Protein AF-A0A367LUF5-F1 (afdb_monomer)

Solvent-accessible surface area (backbone atoms only — not comparable to full-atom values): 6377 Å² total; per-residue (Å²): 128,94,75,91,84,78,87,90,78,89,60,86,47,66,69,52,41,52,50,54,52,42,68,76,62,28,47,78,54,99,93,42,77,45,81,78,60,93,52,76,43,73,60,64,39,72,51,87,73,50,73,46,99,54,97,83,56,45,55,70,54,54,44,43,74,73,71,38,48,71,53,65,51,92,60,71,78,58,71,68,59,56,53,50,57,54,52,61,72,43,59,48,101,84,69,48,110

Organism: Pseudomonas aeruginosa (NCBI:txid287)

Foldseek 3Di:
DDDDDDDDPDQPFLVSVLVVCQVVAFDDDPNDTDHPDAAEDEDALCQVVDDDPPRPDGSQRVCVVSVHHYDRDNHDPDPVVVVVVVVVVDADPVRHD

pLDDT: mean 80.87, std 13.33, range [45.44, 95.06]

Structure (mmCIF, N/CA/C/O backbone):
data_AF-A0A367LUF5-F1
#
_entry.id   AF-A0A367LUF5-F1
#
loop_
_atom_site.group_PDB
_atom_site.id
_atom_site.type_symbol
_atom_site.label_atom_id
_atom_site.label_alt_id
_atom_site.label_comp_id
_atom_site.label_asym_id
_atom_site.label_entity_id
_atom_site.label_seq_id
_atom_site.pdbx_PDB_ins_code
_atom_site.Cartn_x
_atom_site.Cartn_y
_atom_site.Cartn_z
_atom_site.occupancy
_atom_site.B_iso_or_equiv
_atom_site.auth_seq_id
_atom_site.auth_comp_id
_atom_site.auth_asym_id
_atom_site.auth_atom_id
_atom_site.pdbx_PDB_model_num
ATOM 1 N N . LEU A 1 1 ?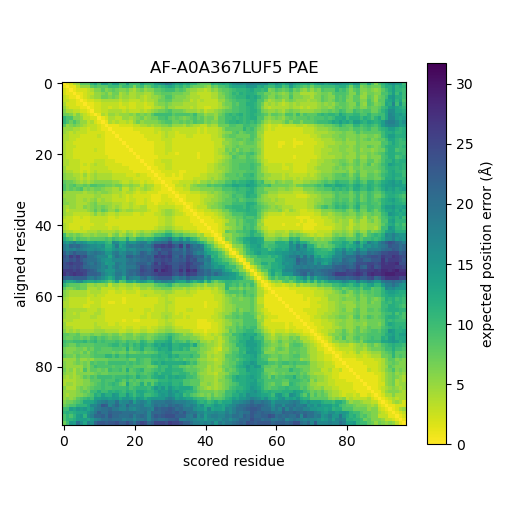 6.139 -16.337 -8.001 1.00 66.75 1 LEU A N 1
ATOM 2 C CA . LEU A 1 1 ? 6.379 -14.974 -8.532 1.00 66.75 1 LEU A CA 1
ATOM 3 C C . LEU A 1 1 ? 5.234 -14.086 -8.069 1.00 66.75 1 LEU A C 1
ATOM 5 O O . LEU A 1 1 ? 4.108 -14.573 -8.111 1.00 66.75 1 LEU A O 1
ATOM 9 N N . PRO A 1 2 ? 5.482 -12.856 -7.592 1.00 74.50 2 PRO A N 1
ATOM 10 C CA . PRO A 1 2 ? 4.410 -11.890 -7.372 1.00 74.50 2 PRO A CA 1
ATOM 11 C C .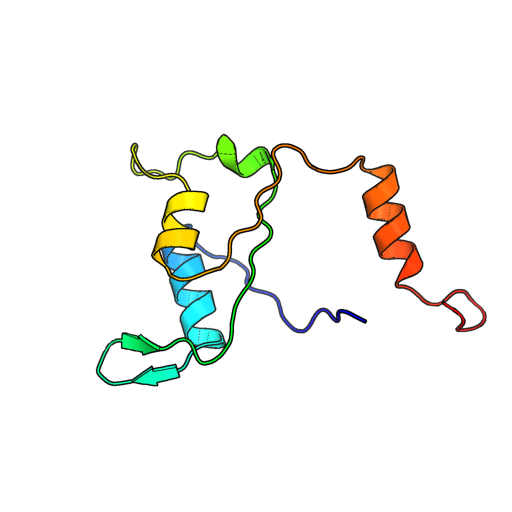 PRO A 1 2 ? 3.582 -11.693 -8.648 1.00 74.50 2 PRO A C 1
ATOM 13 O O . PRO A 1 2 ? 4.120 -11.702 -9.755 1.00 74.50 2 PRO A O 1
ATOM 16 N N . HIS A 1 3 ? 2.272 -11.545 -8.473 1.00 79.44 3 HIS A N 1
ATOM 17 C CA . HIS A 1 3 ? 1.308 -11.296 -9.538 1.00 79.44 3 HIS A CA 1
ATOM 18 C C . HIS A 1 3 ? 0.476 -10.073 -9.154 1.00 79.44 3 HIS A C 1
ATOM 20 O O . HIS A 1 3 ? 0.089 -9.942 -7.991 1.00 79.44 3 HIS A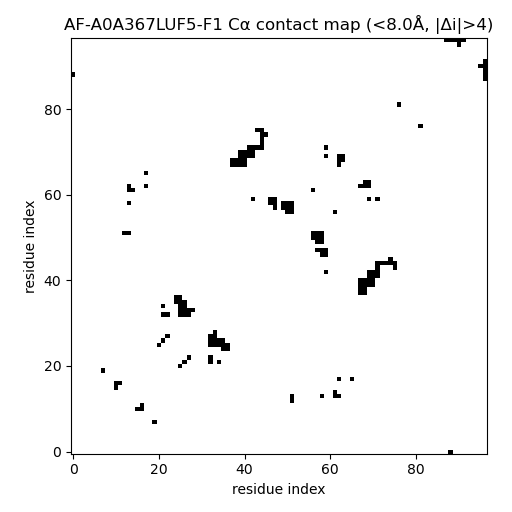 O 1
ATOM 26 N N . ALA A 1 4 ? 0.224 -9.177 -10.106 1.00 82.94 4 ALA A N 1
ATOM 27 C CA . ALA A 1 4 ? -0.705 -8.074 -9.901 1.00 82.94 4 ALA A CA 1
ATOM 28 C C . ALA A 1 4 ? -2.128 -8.636 -9.970 1.00 82.94 4 ALA A C 1
ATOM 30 O O . ALA A 1 4 ? -2.537 -9.147 -11.006 1.00 82.94 4 ALA A O 1
ATOM 31 N N . VAL A 1 5 ? -2.844 -8.606 -8.847 1.00 86.06 5 VAL A N 1
ATOM 32 C CA . VAL A 1 5 ? -4.187 -9.201 -8.743 1.00 86.06 5 VAL A CA 1
ATOM 33 C C . VAL A 1 5 ? -5.278 -8.144 -8.878 1.00 86.06 5 VAL A C 1
ATOM 35 O O . VAL A 1 5 ? -6.380 -8.461 -9.310 1.00 86.06 5 VAL A O 1
ATOM 38 N N . ASP A 1 6 ? -4.995 -6.905 -8.476 1.00 86.38 6 ASP A N 1
ATOM 39 C CA . ASP A 1 6 ? -6.019 -5.882 -8.299 1.00 86.38 6 ASP A CA 1
ATOM 40 C C . ASP A 1 6 ? -5.408 -4.472 -8.257 1.00 86.38 6 ASP A C 1
ATOM 42 O O . ASP A 1 6 ? -4.209 -4.316 -8.006 1.00 86.38 6 ASP A O 1
ATOM 46 N N . GLU A 1 7 ? -6.251 -3.459 -8.453 1.00 88.75 7 GLU A N 1
ATOM 47 C CA . GLU A 1 7 ? -5.915 -2.039 -8.365 1.00 88.75 7 GLU A CA 1
ATOM 48 C C . GLU A 1 7 ? -6.971 -1.291 -7.529 1.00 88.75 7 GLU A C 1
ATOM 50 O O . GLU A 1 7 ? -8.174 -1.557 -7.616 1.00 88.75 7 GLU A O 1
ATOM 55 N N . ILE A 1 8 ? -6.517 -0.358 -6.688 1.00 88.19 8 ILE A N 1
ATOM 56 C CA . ILE A 1 8 ? -7.371 0.574 -5.942 1.00 88.19 8 ILE A CA 1
ATOM 57 C C . ILE A 1 8 ? -7.057 1.977 -6.465 1.00 88.19 8 ILE A C 1
ATOM 59 O O . ILE A 1 8 ? -5.950 2.476 -6.269 1.00 88.19 8 ILE A O 1
ATOM 63 N N . VAL A 1 9 ? -8.026 2.601 -7.133 1.00 87.00 9 VAL A N 1
ATOM 64 C CA . VAL A 1 9 ? -7.903 3.939 -7.733 1.00 87.00 9 VAL A CA 1
ATOM 65 C C . VAL A 1 9 ? -8.917 4.903 -7.119 1.00 87.00 9 VAL A C 1
ATOM 67 O O . VAL A 1 9 ? -9.929 4.475 -6.571 1.00 87.00 9 VAL A O 1
ATOM 70 N N . ASN A 1 10 ? -8.669 6.211 -7.241 1.00 81.69 10 ASN A N 1
ATOM 71 C CA . ASN A 1 10 ? -9.558 7.287 -6.768 1.00 81.69 10 ASN A CA 1
ATOM 72 C C . ASN A 1 10 ? -9.791 7.341 -5.242 1.00 81.69 10 ASN A C 1
ATOM 74 O O . ASN A 1 10 ? -10.840 7.803 -4.798 1.00 81.69 10 ASN A O 1
ATOM 78 N N . GLY A 1 11 ? -8.821 6.908 -4.430 1.00 77.62 11 GLY A N 1
ATOM 79 C CA . GLY A 1 11 ? -8.832 7.183 -2.988 1.00 77.62 11 GLY A CA 1
ATOM 80 C C . GLY A 1 11 ? -8.666 8.680 -2.713 1.00 77.62 11 GLY A C 1
ATOM 81 O O . GLY A 1 11 ? -7.787 9.316 -3.297 1.00 77.62 11 GLY A O 1
ATOM 82 N N . TYR A 1 12 ? -9.513 9.243 -1.849 1.00 77.00 12 TYR A N 1
ATOM 83 C CA . TYR A 1 12 ? -9.509 10.685 -1.568 1.00 77.00 12 TYR A CA 1
ATOM 84 C C . TYR A 1 12 ? -8.312 11.107 -0.703 1.00 77.00 12 TYR A C 1
ATOM 86 O O . TYR A 1 12 ? -7.616 12.074 -1.010 1.00 77.00 12 TYR A O 1
ATOM 94 N N . ASP A 1 13 ? -8.059 10.363 0.373 1.00 84.38 13 ASP A N 1
ATOM 95 C CA . ASP A 1 13 ? -6.955 10.577 1.304 1.00 84.38 13 ASP A CA 1
ATOM 96 C C . ASP A 1 13 ? -6.436 9.244 1.882 1.00 84.38 13 ASP A C 1
ATOM 98 O O . ASP A 1 13 ? -6.947 8.160 1.588 1.00 84.38 13 ASP A O 1
ATOM 102 N N . THR A 1 14 ? -5.374 9.307 2.690 1.00 85.69 14 THR A N 1
ATOM 103 C CA . THR A 1 14 ? -4.756 8.123 3.312 1.00 85.69 14 THR A CA 1
ATOM 104 C C . THR A 1 14 ? -5.725 7.342 4.215 1.00 85.69 14 THR A C 1
ATOM 106 O O . THR A 1 14 ? -5.752 6.114 4.105 1.00 85.69 14 THR A O 1
ATOM 109 N N . PRO A 1 15 ? -6.552 7.982 5.069 1.00 90.06 15 PRO A N 1
ATOM 110 C CA . PRO A 1 15 ? -7.625 7.299 5.795 1.00 90.06 15 PRO A CA 1
ATOM 111 C C . PRO A 1 15 ? -8.617 6.550 4.897 1.00 90.06 15 PRO A C 1
ATOM 113 O O . PRO A 1 15 ? -8.957 5.403 5.196 1.00 90.06 15 PRO A O 1
ATOM 116 N N . ASP A 1 16 ? -9.059 7.158 3.796 1.00 89.94 16 ASP A N 1
ATOM 117 C CA . ASP A 1 16 ? -9.970 6.514 2.852 1.00 89.94 16 ASP A CA 1
ATOM 118 C C . ASP A 1 16 ? -9.308 5.307 2.174 1.00 89.94 16 ASP A C 1
ATOM 120 O O . ASP A 1 16 ? -9.888 4.223 2.132 1.00 89.94 16 ASP A O 1
ATOM 124 N N . MET A 1 17 ? -8.046 5.433 1.756 1.00 90.12 17 MET A N 1
ATOM 125 C CA . MET A 1 17 ? -7.272 4.308 1.223 1.00 90.12 17 MET A CA 1
ATOM 126 C C . MET A 1 17 ? -7.128 3.170 2.250 1.00 90.12 17 MET A C 1
ATOM 128 O O . MET A 1 17 ? -7.311 2.002 1.906 1.00 90.12 17 MET A O 1
ATOM 132 N N . ILE A 1 18 ? -6.842 3.484 3.520 1.00 91.94 18 ILE A N 1
ATOM 133 C CA . ILE A 1 18 ? -6.782 2.492 4.607 1.00 91.94 18 ILE A CA 1
ATOM 134 C C . ILE A 1 18 ? -8.114 1.746 4.719 1.00 91.94 18 ILE A C 1
ATOM 136 O O . ILE A 1 18 ? -8.120 0.516 4.796 1.00 91.94 18 ILE A O 1
ATOM 140 N N . ARG A 1 19 ? -9.234 2.477 4.722 1.00 92.75 19 ARG A N 1
ATOM 141 C CA . ARG A 1 19 ? -10.581 1.903 4.796 1.00 92.75 19 ARG A CA 1
ATOM 142 C C . ARG A 1 19 ? -10.835 0.952 3.626 1.00 92.75 19 ARG A C 1
ATOM 144 O O . ARG A 1 19 ? -11.186 -0.199 3.867 1.00 92.75 19 ARG A O 1
ATOM 151 N N . GLN A 1 20 ? -10.575 1.392 2.394 1.00 93.31 20 GLN A N 1
ATOM 152 C CA . GLN A 1 20 ? -10.765 0.578 1.188 1.00 93.31 20 GLN A CA 1
ATOM 153 C C . GLN A 1 20 ? -9.921 -0.710 1.212 1.00 93.31 20 GLN A C 1
ATOM 155 O O . GLN A 1 20 ? -10.412 -1.787 0.873 1.00 93.31 20 GLN A O 1
ATOM 160 N N . ILE A 1 21 ? -8.663 -0.634 1.668 1.00 92.50 21 ILE A N 1
ATOM 161 C CA . ILE A 1 21 ? -7.787 -1.810 1.810 1.00 92.50 21 ILE A CA 1
ATOM 162 C C . ILE A 1 21 ? -8.359 -2.800 2.835 1.00 92.50 21 ILE A C 1
ATOM 164 O O . ILE A 1 21 ? -8.383 -4.005 2.574 1.00 92.50 21 ILE A O 1
ATOM 168 N N . LYS A 1 22 ? -8.827 -2.317 3.995 1.00 93.50 22 LYS A N 1
ATOM 169 C CA . LYS A 1 22 ? -9.431 -3.177 5.027 1.00 93.50 22 LYS A CA 1
ATOM 170 C C . LYS A 1 22 ? -10.719 -3.830 4.530 1.00 93.50 22 LYS A C 1
ATOM 172 O O . LYS A 1 22 ? -10.871 -5.035 4.694 1.00 93.50 22 LYS A O 1
ATOM 177 N N . GLU A 1 23 ? -11.584 -3.069 3.867 1.00 92.94 23 GLU A N 1
ATOM 178 C CA . GLU A 1 23 ? -12.833 -3.560 3.269 1.00 92.94 23 GLU A CA 1
ATOM 179 C C . GLU A 1 23 ? -12.611 -4.705 2.289 1.00 92.94 23 GLU A C 1
ATOM 181 O O . GLU A 1 23 ? -13.331 -5.700 2.319 1.00 92.94 23 GLU A O 1
ATOM 186 N N . ARG A 1 24 ? -11.596 -4.586 1.431 1.00 91.62 24 ARG A N 1
ATOM 187 C CA . ARG A 1 24 ? -11.311 -5.609 0.421 1.00 91.62 24 ARG A CA 1
ATOM 188 C C . ARG A 1 24 ? -10.700 -6.872 1.003 1.00 91.62 24 ARG A C 1
ATOM 190 O O . ARG A 1 24 ? -10.882 -7.957 0.449 1.00 91.62 24 ARG A O 1
ATOM 197 N N . PHE A 1 25 ? -9.882 -6.734 2.044 1.00 91.81 25 PHE A N 1
ATOM 198 C CA . PHE A 1 25 ? -8.920 -7.776 2.387 1.00 91.81 25 PHE A CA 1
ATOM 199 C C . PHE A 1 25 ? -9.038 -8.350 3.793 1.00 91.81 25 PHE A C 1
ATOM 201 O O . PHE A 1 25 ? -8.496 -9.436 4.025 1.00 91.81 25 PHE A O 1
ATOM 208 N N . TRP A 1 26 ? -9.735 -7.671 4.697 1.00 95.06 26 TRP A N 1
ATOM 209 C CA . TRP A 1 26 ? -9.971 -8.095 6.072 1.00 95.06 26 TRP A CA 1
ATOM 210 C C . TRP A 1 26 ? -11.445 -8.424 6.305 1.00 95.06 26 TRP A C 1
ATOM 212 O O . TRP A 1 26 ? -12.315 -8.064 5.518 1.00 95.06 26 TRP A O 1
ATOM 222 N N . LEU A 1 27 ? -11.724 -9.158 7.382 1.00 94.75 27 LEU A N 1
ATOM 223 C CA . LEU A 1 27 ? -13.091 -9.516 7.751 1.00 94.75 27 LEU A CA 1
ATOM 224 C C . LEU A 1 27 ? -13.716 -8.373 8.548 1.00 94.75 27 LEU A C 1
ATOM 226 O O . LEU A 1 27 ? -13.108 -7.909 9.508 1.00 94.75 27 LEU A O 1
ATOM 230 N N . TYR A 1 28 ? -14.933 -7.964 8.203 1.00 93.56 28 TYR A N 1
ATOM 231 C CA . TYR A 1 28 ? -15.728 -7.080 9.051 1.00 93.56 28 TYR A CA 1
ATOM 232 C C . TYR A 1 28 ? -16.585 -7.914 10.013 1.00 93.56 28 TYR A C 1
ATOM 234 O O . TYR A 1 28 ? -17.398 -8.722 9.565 1.00 93.56 28 TYR A O 1
ATOM 242 N N . ALA A 1 29 ? -16.385 -7.751 11.322 1.00 93.06 29 ALA A N 1
ATOM 243 C CA . ALA A 1 29 ? -17.141 -8.442 12.367 1.00 93.06 29 ALA A CA 1
ATOM 244 C C . ALA A 1 29 ? -17.269 -7.550 13.609 1.00 93.06 29 ALA A C 1
ATOM 246 O O . ALA A 1 29 ? -16.345 -6.812 13.931 1.00 93.06 29 ALA A O 1
ATOM 247 N N . ASP A 1 30 ? -18.403 -7.620 14.310 1.00 92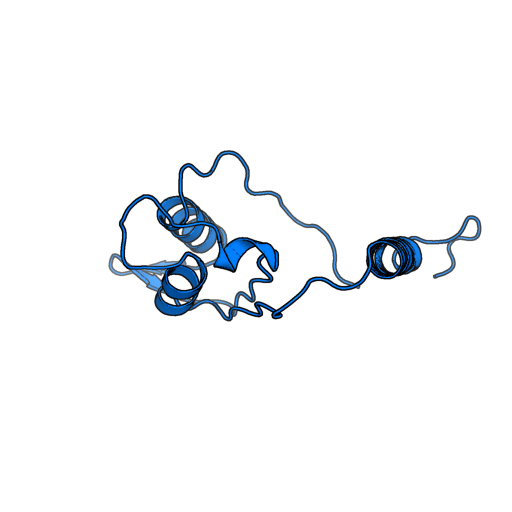.81 30 ASP A N 1
ATOM 248 C CA . ASP A 1 30 ? -18.638 -6.901 15.576 1.00 92.81 30 ASP A CA 1
ATOM 249 C C . ASP A 1 30 ? -18.402 -5.375 15.506 1.00 92.81 30 ASP A C 1
ATOM 251 O O . ASP A 1 30 ? -18.030 -4.741 16.489 1.00 92.81 30 ASP A O 1
ATOM 255 N N . GLY A 1 31 ? -18.623 -4.769 14.334 1.00 91.44 31 GLY A N 1
ATOM 256 C CA . GLY A 1 31 ? -18.444 -3.330 14.122 1.00 91.44 31 GLY A CA 1
ATOM 257 C C . GLY A 1 31 ? -17.027 -2.901 13.717 1.00 91.44 31 GLY A C 1
ATOM 258 O O . GLY A 1 31 ? -16.804 -1.714 13.480 1.00 91.44 31 GLY A O 1
ATOM 259 N N . GLU A 1 32 ? -16.082 -3.834 13.583 1.00 92.31 32 GLU A N 1
ATOM 260 C CA . GLU A 1 32 ? -14.667 -3.555 13.316 1.00 92.31 32 GLU A CA 1
ATOM 261 C C . GLU A 1 32 ? -14.055 -4.473 12.239 1.00 92.31 32 GLU A C 1
ATOM 263 O O . GLU A 1 32 ? -14.532 -5.574 11.964 1.00 92.31 32 GLU A O 1
ATOM 268 N N . TYR A 1 33 ? -12.961 -4.025 11.614 1.00 93.25 33 TYR A N 1
ATOM 269 C CA . TYR A 1 33 ? -12.188 -4.849 10.679 1.00 93.25 33 TYR A CA 1
ATOM 270 C C . TYR A 1 33 ? -11.136 -5.674 11.422 1.00 93.25 33 TYR A C 1
ATOM 272 O O . TYR A 1 33 ? -10.235 -5.113 12.049 1.00 93.25 33 TYR A O 1
ATOM 280 N N . ARG A 1 34 ? -11.191 -6.999 11.273 1.00 92.81 34 ARG A N 1
ATOM 281 C CA . ARG A 1 34 ? -10.236 -7.950 11.848 1.00 92.81 34 ARG A CA 1
ATOM 282 C C . ARG A 1 34 ? -9.238 -8.450 10.798 1.00 92.81 34 ARG A C 1
ATOM 284 O O . ARG A 1 34 ? -9.657 -8.969 9.757 1.00 92.81 34 ARG A O 1
ATOM 291 N N . PRO A 1 35 ? -7.921 -8.342 11.055 1.00 90.88 35 PRO A N 1
ATOM 292 C CA . PRO A 1 35 ? -6.895 -8.760 10.109 1.00 90.88 35 PRO A CA 1
ATOM 293 C C . PRO A 1 35 ? -6.886 -10.282 9.936 1.00 90.88 35 PRO A C 1
ATOM 295 O O . PRO A 1 35 ? -6.393 -11.018 10.784 1.00 90.88 35 PRO A O 1
ATOM 298 N N . THR A 1 36 ? -7.401 -10.758 8.804 1.00 92.81 36 THR A N 1
ATOM 299 C CA . THR A 1 36 ? -7.361 -12.182 8.412 1.00 92.81 36 THR A CA 1
ATOM 300 C C . THR A 1 36 ? -6.074 -12.557 7.679 1.00 92.81 36 THR A C 1
ATOM 302 O O . THR A 1 36 ? -5.747 -13.733 7.544 1.00 92.81 36 THR A O 1
ATOM 305 N N . ARG A 1 37 ? -5.329 -11.555 7.203 1.00 90.56 37 ARG A N 1
ATOM 306 C CA . ARG A 1 37 ? -4.037 -11.705 6.527 1.00 90.56 37 ARG A CA 1
ATOM 307 C C . ARG A 1 37 ? -3.145 -10.501 6.782 1.00 90.56 37 ARG A C 1
ATOM 309 O O . ARG A 1 37 ? -3.623 -9.368 6.882 1.00 90.56 37 ARG A O 1
ATOM 316 N N . GLN A 1 38 ? -1.839 -10.749 6.829 1.00 91.56 38 GLN A N 1
ATOM 317 C CA . GLN A 1 38 ? -0.846 -9.688 6.930 1.00 91.56 38 GLN A CA 1
ATOM 318 C C . GLN A 1 38 ? -0.774 -8.917 5.608 1.00 91.56 38 GLN A C 1
ATOM 320 O O . GLN A 1 38 ? -0.574 -9.503 4.546 1.00 91.56 38 GLN A O 1
ATOM 325 N N . ILE A 1 39 ? -0.908 -7.594 5.689 1.00 93.56 39 ILE A N 1
ATOM 326 C CA . ILE A 1 39 ? -0.758 -6.688 4.549 1.00 93.56 39 ILE A CA 1
ATOM 327 C C . ILE A 1 39 ? 0.521 -5.885 4.763 1.00 93.56 39 ILE A C 1
ATOM 329 O O . ILE A 1 39 ? 0.674 -5.199 5.779 1.00 93.56 39 ILE A O 1
ATOM 333 N N . ARG A 1 40 ? 1.449 -5.999 3.808 1.00 93.62 40 ARG A N 1
ATOM 334 C CA . ARG A 1 40 ? 2.693 -5.232 3.780 1.00 93.62 40 ARG A CA 1
ATOM 335 C C . ARG A 1 40 ? 2.605 -4.152 2.713 1.00 93.62 40 ARG A C 1
ATOM 337 O O . ARG A 1 40 ? 2.325 -4.453 1.557 1.00 93.62 40 ARG A O 1
ATOM 344 N N . ILE A 1 41 ? 2.859 -2.913 3.113 1.00 90.81 41 ILE A N 1
ATOM 345 C CA . ILE A 1 41 ? 2.757 -1.735 2.255 1.00 90.81 41 ILE A CA 1
ATOM 346 C C . ILE A 1 41 ? 4.155 -1.181 2.009 1.00 90.81 41 ILE A C 1
ATOM 348 O O . ILE A 1 41 ? 4.929 -0.978 2.948 1.00 90.81 41 ILE A O 1
ATOM 352 N N . TYR A 1 42 ? 4.458 -0.936 0.738 1.00 88.06 42 TYR A N 1
ATOM 353 C CA . TYR A 1 42 ? 5.700 -0.336 0.266 1.00 88.06 42 TYR A CA 1
ATOM 354 C C . TYR A 1 42 ? 5.370 1.051 -0.300 1.00 88.06 42 TYR A C 1
ATOM 356 O O . TYR A 1 42 ? 5.089 1.161 -1.494 1.00 88.06 42 TYR A O 1
ATOM 364 N N . PRO A 1 43 ? 5.296 2.094 0.548 1.00 81.94 43 PRO A N 1
ATOM 365 C CA . PRO A 1 43 ? 5.050 3.446 0.069 1.00 81.94 43 PRO A CA 1
ATOM 366 C C . PRO A 1 43 ? 6.260 3.950 -0.721 1.00 81.94 43 PRO A C 1
ATOM 368 O O . PRO A 1 43 ? 7.395 3.533 -0.482 1.00 81.94 43 PRO A O 1
ATOM 371 N N . ASP A 1 44 ? 6.016 4.876 -1.644 1.00 75.81 44 ASP A N 1
ATOM 372 C CA . ASP A 1 44 ? 7.097 5.571 -2.332 1.00 75.81 44 ASP A CA 1
ATOM 373 C C . ASP A 1 44 ? 7.918 6.399 -1.331 1.00 75.81 44 ASP A C 1
ATOM 375 O O . ASP A 1 44 ? 7.351 7.072 -0.466 1.00 75.81 44 ASP A O 1
ATOM 379 N N . ALA A 1 45 ? 9.250 6.364 -1.451 1.00 66.38 45 ALA A N 1
ATOM 380 C CA . ALA A 1 45 ? 10.149 7.043 -0.515 1.00 66.38 45 ALA A CA 1
ATOM 381 C C . ALA A 1 45 ? 9.952 8.575 -0.464 1.00 66.38 45 ALA A C 1
ATOM 383 O O . ALA A 1 45 ? 10.335 9.206 0.516 1.00 66.38 45 ALA A O 1
ATOM 384 N N . SER A 1 46 ? 9.308 9.189 -1.469 1.00 59.16 46 SER A N 1
ATOM 385 C CA . SER A 1 46 ? 8.928 10.612 -1.424 1.00 59.16 46 SER A CA 1
ATOM 386 C C . SER A 1 46 ? 7.757 10.920 -0.477 1.00 59.16 46 SER A C 1
ATOM 388 O O . SER A 1 46 ? 7.477 12.089 -0.197 1.00 59.16 46 SER A O 1
ATOM 390 N N . GLY A 1 47 ? 7.085 9.891 0.053 1.00 53.62 47 GLY A N 1
ATOM 391 C CA . GLY A 1 47 ? 5.950 10.017 0.969 1.00 53.62 47 GLY A CA 1
ATOM 392 C C . GLY A 1 47 ? 6.276 10.711 2.294 1.00 53.62 47 GLY A C 1
ATOM 393 O O . GLY A 1 47 ? 5.373 11.258 2.917 1.00 53.62 47 GLY A O 1
ATOM 394 N N . ASP A 1 48 ? 7.552 10.782 2.692 1.00 50.72 48 ASP A N 1
ATOM 395 C CA . ASP A 1 48 ? 7.982 11.496 3.908 1.00 50.72 48 ASP A CA 1
ATOM 396 C C . ASP A 1 48 ? 7.732 13.019 3.818 1.00 50.72 48 ASP A C 1
ATOM 398 O O . ASP A 1 48 ? 7.602 13.713 4.823 1.00 50.72 48 ASP A O 1
ATOM 402 N N . SER A 1 49 ? 7.592 13.550 2.596 1.00 45.44 49 SER A N 1
ATOM 403 C CA . SER A 1 49 ? 7.292 14.967 2.340 1.00 45.44 49 SER A CA 1
ATOM 404 C C . SER A 1 49 ? 5.801 15.266 2.147 1.00 45.44 49 SER A C 1
ATOM 406 O O . SER A 1 49 ? 5.408 16.436 2.131 1.00 45.44 49 SER A O 1
ATOM 408 N N . ARG A 1 50 ? 4.946 14.244 1.988 1.00 50.22 50 ARG A N 1
ATOM 409 C CA . ARG A 1 50 ? 3.510 14.448 1.769 1.00 50.22 50 ARG A CA 1
ATOM 410 C C . ARG A 1 50 ? 2.823 14.619 3.124 1.00 50.22 50 ARG A C 1
ATOM 412 O O . ARG A 1 50 ? 2.390 13.668 3.760 1.00 50.22 50 ARG A O 1
ATOM 419 N N . LYS A 1 51 ? 2.743 15.869 3.587 1.00 50.59 51 LYS A N 1
ATOM 420 C CA . LYS A 1 51 ? 1.882 16.228 4.719 1.00 50.59 51 LYS A CA 1
ATOM 421 C C . LYS A 1 51 ? 0.424 16.050 4.292 1.00 50.59 51 LYS A C 1
ATOM 423 O O . LYS A 1 51 ? -0.098 16.856 3.524 1.00 50.59 51 LYS A O 1
ATOM 428 N N . SER A 1 52 ? -0.233 15.006 4.783 1.00 48.88 52 SER A N 1
ATOM 429 C CA . SER A 1 52 ? -1.692 14.900 4.796 1.00 48.88 52 SER A CA 1
ATOM 430 C C . SER A 1 52 ? -2.286 16.124 5.509 1.00 48.88 52 SER A C 1
ATOM 432 O O . SER A 1 52 ? -1.693 16.662 6.442 1.00 48.88 52 SER A O 1
ATOM 434 N N . VAL A 1 53 ? -3.454 16.588 5.060 1.00 49.41 53 VAL A N 1
ATOM 435 C CA . VAL A 1 53 ? -4.108 17.883 5.379 1.00 49.41 53 VAL A CA 1
ATOM 436 C C . VAL A 1 53 ? -4.425 18.111 6.884 1.00 49.41 53 VAL A C 1
ATOM 438 O O . VAL A 1 53 ? -5.006 19.122 7.267 1.00 49.41 53 VAL A O 1
ATOM 441 N N . ARG A 1 54 ? -3.980 17.230 7.789 1.00 46.78 54 ARG A N 1
ATOM 442 C CA . ARG A 1 54 ? -4.010 17.404 9.249 1.00 46.78 54 ARG A CA 1
ATOM 443 C C . ARG A 1 54 ? -2.576 17.419 9.778 1.00 46.78 54 ARG A C 1
ATOM 445 O O . ARG A 1 54 ? -1.902 16.398 9.811 1.00 46.78 54 ARG A O 1
ATOM 452 N N . ALA A 1 55 ? -2.123 18.605 10.165 1.00 46.47 55 ALA A N 1
ATOM 453 C CA . ALA A 1 55 ? -0.735 19.048 10.305 1.00 46.47 55 ALA A CA 1
ATOM 454 C C . ALA A 1 55 ? 0.190 18.318 11.321 1.00 46.47 55 ALA A C 1
ATOM 456 O O . ALA A 1 55 ? 1.227 18.877 11.679 1.00 46.47 55 ALA A O 1
ATOM 457 N N . SER A 1 56 ? -0.119 17.099 11.779 1.00 52.28 56 SER A N 1
ATOM 458 C CA . SER A 1 56 ? 0.683 16.390 12.795 1.00 52.28 56 SER A CA 1
ATOM 459 C C . SER A 1 56 ? 0.945 14.903 12.534 1.00 52.28 56 SER A C 1
ATOM 461 O O . SER A 1 56 ? 1.887 14.375 13.118 1.00 52.28 56 SER A O 1
ATOM 463 N N . GLU A 1 57 ? 0.198 14.230 11.652 1.00 61.12 57 GLU A N 1
ATOM 464 C CA . GLU A 1 57 ? 0.393 12.796 11.378 1.00 61.12 57 GLU A CA 1
ATOM 465 C C . GLU A 1 57 ? 0.790 12.554 9.919 1.00 61.12 57 GLU A C 1
ATOM 467 O O . GLU A 1 57 ? 0.170 13.083 8.995 1.00 61.12 57 GLU A O 1
ATOM 472 N N . THR A 1 58 ? 1.848 11.764 9.719 1.00 76.44 58 THR A N 1
ATOM 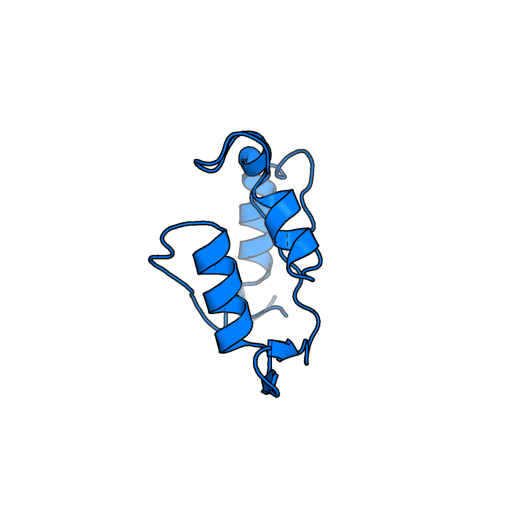473 C CA . THR A 1 58 ? 2.331 11.370 8.390 1.00 76.44 58 THR A CA 1
ATOM 474 C C . THR A 1 58 ? 1.543 10.174 7.861 1.00 76.44 58 THR A C 1
ATOM 476 O O . THR A 1 58 ? 1.069 9.340 8.636 1.00 76.44 58 THR A O 1
ATOM 479 N N . ASP A 1 59 ? 1.473 10.025 6.536 1.00 79.88 59 ASP A N 1
ATOM 480 C CA . ASP A 1 59 ? 0.831 8.868 5.894 1.00 79.88 59 ASP A CA 1
ATOM 481 C C . ASP A 1 59 ? 1.379 7.533 6.435 1.00 79.88 59 ASP A C 1
ATOM 483 O O . ASP A 1 59 ? 0.635 6.591 6.704 1.00 79.88 59 ASP A O 1
ATOM 487 N N . ILE A 1 60 ? 2.691 7.470 6.681 1.00 83.06 60 ILE A N 1
ATOM 488 C CA . ILE A 1 60 ? 3.368 6.300 7.258 1.00 83.06 60 ILE A CA 1
ATOM 489 C C . ILE A 1 60 ? 2.838 5.984 8.663 1.00 83.06 60 ILE A C 1
ATOM 491 O O . ILE A 1 60 ? 2.659 4.809 8.996 1.00 83.06 60 ILE A O 1
ATOM 495 N N . ALA A 1 61 ? 2.604 7.003 9.495 1.00 85.44 61 ALA A N 1
ATOM 496 C CA . ALA A 1 61 ? 2.072 6.819 10.841 1.00 85.44 61 ALA A CA 1
ATOM 497 C C . ALA A 1 61 ? 0.645 6.257 10.795 1.00 85.44 61 ALA A C 1
ATOM 499 O O . ALA A 1 61 ? 0.374 5.256 11.459 1.00 85.44 61 ALA A O 1
ATOM 500 N N . LEU A 1 62 ? -0.217 6.818 9.941 1.00 89.31 62 LEU A N 1
ATOM 501 C CA . LEU A 1 62 ? -1.595 6.353 9.749 1.00 89.31 62 LEU A CA 1
ATOM 502 C C . LEU A 1 62 ? -1.646 4.885 9.299 1.00 89.31 62 LEU A C 1
ATOM 504 O O . LEU A 1 62 ? -2.407 4.085 9.843 1.00 89.31 62 LEU A O 1
ATOM 508 N N . LEU A 1 63 ? -0.791 4.495 8.350 1.00 90.38 63 LEU A N 1
ATOM 509 C CA . LEU A 1 63 ? -0.719 3.115 7.860 1.00 90.38 63 LEU A CA 1
ATOM 510 C C . LEU A 1 63 ? -0.254 2.131 8.948 1.00 90.38 63 LEU A C 1
ATOM 512 O O . LEU A 1 63 ? -0.790 1.026 9.049 1.00 90.38 63 LEU A O 1
ATOM 516 N N . LYS A 1 64 ? 0.715 2.526 9.786 1.00 89.75 64 LYS A N 1
ATOM 517 C CA . LYS A 1 64 ? 1.175 1.707 10.921 1.00 89.75 64 LYS A CA 1
ATOM 518 C C . LYS A 1 64 ? 0.091 1.572 11.993 1.00 89.75 64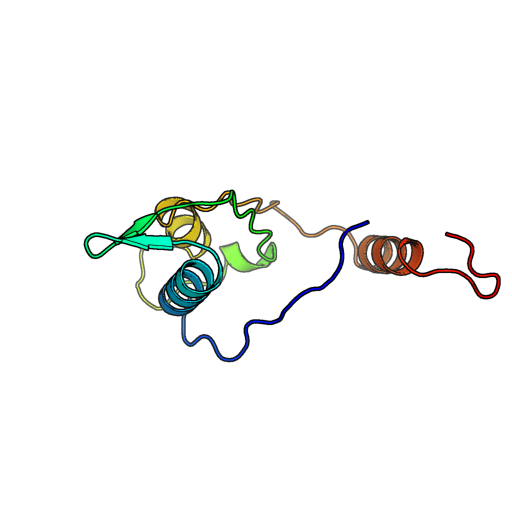 LYS A C 1
ATOM 520 O O . LYS A 1 64 ? -0.178 0.458 12.434 1.00 89.75 64 LYS A O 1
ATOM 525 N N . GLN A 1 65 ? -0.558 2.676 12.372 1.00 90.94 65 GLN A N 1
ATOM 526 C CA . GLN A 1 65 ? -1.673 2.680 13.330 1.00 90.94 65 GLN A CA 1
ATOM 527 C C . GLN A 1 65 ? -2.853 1.830 12.836 1.00 90.94 65 GLN A C 1
ATOM 529 O O . GLN A 1 65 ? -3.530 1.179 13.627 1.00 90.94 65 GLN A O 1
ATOM 534 N N . ALA A 1 66 ? -3.070 1.771 11.520 1.00 91.38 66 ALA A N 1
ATOM 535 C CA . ALA A 1 66 ? -4.102 0.940 10.916 1.00 91.38 66 ALA A CA 1
ATOM 536 C C . ALA A 1 66 ? -3.850 -0.576 11.033 1.00 91.38 66 ALA A C 1
ATOM 538 O O . ALA A 1 66 ? -4.765 -1.345 10.725 1.00 91.38 66 ALA A O 1
ATOM 539 N N . GLY A 1 67 ? -2.662 -1.001 11.477 1.00 91.56 67 GLY A N 1
ATOM 540 C CA . GLY A 1 67 ? -2.275 -2.405 11.634 1.00 91.56 67 GLY A CA 1
ATOM 541 C C . GLY A 1 67 ? -1.532 -2.991 10.431 1.00 91.56 67 GLY A C 1
ATOM 542 O O . GLY A 1 67 ? -1.373 -4.209 10.345 1.00 91.56 67 GLY A O 1
ATOM 543 N N . PHE A 1 68 ? -1.082 -2.157 9.487 1.00 93.56 68 PHE A N 1
ATOM 544 C CA . PHE A 1 68 ? -0.298 -2.613 8.340 1.00 93.56 68 PHE A CA 1
ATOM 545 C C . PHE A 1 68 ? 1.197 -2.667 8.650 1.00 93.56 68 PHE A C 1
ATOM 547 O O . PHE A 1 68 ? 1.740 -1.862 9.410 1.00 93.56 68 PHE A O 1
ATOM 554 N N . VAL A 1 69 ? 1.899 -3.590 7.988 1.00 93.12 69 VAL A N 1
ATOM 555 C CA . VAL A 1 69 ? 3.362 -3.630 8.031 1.00 93.12 69 VAL A CA 1
ATOM 556 C C . VAL A 1 69 ? 3.904 -2.678 6.973 1.00 93.12 69 VAL A C 1
ATOM 558 O O . VAL A 1 69 ? 3.856 -2.972 5.782 1.00 93.12 69 VAL A O 1
ATOM 561 N N . VAL A 1 70 ? 4.430 -1.530 7.390 1.00 90.31 70 VAL A N 1
ATOM 562 C CA . VAL A 1 70 ? 4.922 -0.502 6.461 1.00 90.31 70 VAL A CA 1
ATOM 563 C C . VAL A 1 70 ? 6.431 -0.619 6.280 1.00 90.31 70 VAL A C 1
ATOM 565 O O . VAL A 1 70 ? 7.187 -0.519 7.245 1.00 90.31 70 VAL A O 1
ATOM 568 N N . SER A 1 71 ? 6.868 -0.809 5.036 1.00 88.50 71 SER A N 1
ATOM 569 C CA . SER A 1 71 ? 8.273 -0.867 4.635 1.00 88.50 71 SER A CA 1
ATOM 570 C C . SER A 1 71 ? 8.615 0.353 3.785 1.00 88.50 71 SER A C 1
ATOM 572 O O . SER A 1 71 ? 8.589 0.279 2.559 1.00 88.50 71 SER A O 1
ATOM 574 N N . ALA A 1 72 ? 8.919 1.469 4.447 1.00 81.81 72 ALA A N 1
ATOM 575 C CA . ALA A 1 72 ? 9.291 2.733 3.816 1.00 81.81 72 ALA A CA 1
ATOM 576 C C . ALA A 1 72 ? 10.822 2.912 3.863 1.00 81.81 72 ALA A C 1
ATOM 578 O O . ALA A 1 72 ? 11.346 3.290 4.915 1.00 81.81 72 ALA A O 1
ATOM 579 N N . PRO A 1 73 ? 11.567 2.582 2.791 1.00 75.44 73 PRO A N 1
ATOM 580 C CA . PRO A 1 73 ? 12.994 2.880 2.731 1.00 75.44 73 PRO A CA 1
ATOM 581 C C . PRO A 1 73 ? 13.219 4.396 2.637 1.00 75.44 73 PRO A C 1
ATOM 583 O O . PRO A 1 73 ? 12.395 5.116 2.080 1.00 75.44 73 PRO A O 1
ATOM 586 N N . ALA A 1 74 ? 14.361 4.875 3.138 1.00 71.75 74 ALA A N 1
ATOM 587 C CA . ALA A 1 74 ? 14.710 6.301 3.109 1.00 71.75 74 ALA A CA 1
ATOM 588 C C . ALA A 1 74 ? 14.861 6.866 1.683 1.00 71.75 74 ALA A C 1
ATOM 590 O O . ALA A 1 74 ? 14.716 8.064 1.466 1.00 71.75 74 ALA A O 1
ATOM 591 N N . ALA A 1 75 ? 15.163 6.006 0.709 1.00 76.56 75 ALA A N 1
ATOM 592 C CA . ALA A 1 75 ? 15.256 6.367 -0.694 1.00 76.56 75 ALA A CA 1
ATOM 593 C C . ALA A 1 75 ? 14.798 5.203 -1.575 1.00 76.56 75 ALA A C 1
ATOM 595 O O . ALA A 1 75 ? 14.959 4.029 -1.228 1.00 76.56 75 ALA A O 1
ATOM 596 N N . ASN A 1 76 ? 14.259 5.541 -2.743 1.00 79.50 76 ASN A N 1
ATOM 597 C CA . ASN A 1 76 ? 13.959 4.562 -3.777 1.00 79.50 76 ASN A CA 1
ATOM 598 C C . ASN A 1 76 ? 15.258 4.076 -4.447 1.00 79.50 76 ASN A C 1
ATOM 600 O O . ASN A 1 76 ? 16.167 4.885 -4.654 1.00 79.50 76 ASN A O 1
ATOM 604 N N . PRO A 1 77 ? 15.344 2.796 -4.856 1.00 82.50 77 PRO A N 1
ATOM 605 C CA . PRO A 1 77 ? 16.469 2.321 -5.654 1.00 82.50 77 PRO A CA 1
ATOM 606 C C . PRO A 1 77 ? 16.527 3.036 -7.020 1.00 82.50 77 PRO A C 1
ATOM 608 O O . PRO A 1 77 ? 15.498 3.537 -7.498 1.00 82.50 77 PRO A O 1
ATOM 611 N N . PRO A 1 78 ? 17.703 3.072 -7.678 1.00 85.69 78 PRO A N 1
ATOM 612 C CA . PRO A 1 78 ? 17.870 3.700 -8.985 1.00 85.69 78 PRO A CA 1
ATOM 613 C C . PRO A 1 78 ? 16.836 3.228 -10.015 1.00 85.69 78 PRO A C 1
ATOM 615 O O . PRO A 1 78 ? 16.463 2.055 -10.064 1.00 85.69 78 PRO A O 1
ATOM 618 N N . VAL A 1 79 ? 16.394 4.135 -10.894 1.00 83.06 79 VAL A N 1
ATOM 619 C CA . VAL A 1 79 ? 15.375 3.845 -11.925 1.00 83.06 79 VAL A CA 1
ATOM 620 C C . VAL A 1 79 ? 15.754 2.627 -12.773 1.00 83.06 79 VAL A C 1
ATOM 622 O O . VAL A 1 79 ? 14.909 1.769 -13.019 1.00 83.06 79 VAL A O 1
ATOM 625 N N . LYS A 1 80 ? 17.032 2.523 -13.159 1.00 86.38 80 LYS A N 1
ATOM 626 C CA . LYS A 1 80 ? 17.571 1.402 -13.940 1.00 86.38 80 LYS A CA 1
ATOM 627 C C . LYS A 1 80 ? 17.328 0.054 -13.258 1.00 86.38 80 LYS A C 1
ATOM 629 O O . LYS A 1 80 ? 16.888 -0.886 -13.913 1.00 86.38 80 LYS A O 1
ATOM 634 N N . ASP A 1 81 ? 17.552 -0.022 -11.950 1.00 84.25 81 ASP A N 1
ATOM 635 C CA . ASP A 1 81 ? 17.408 -1.266 -11.194 1.00 84.25 81 ASP A CA 1
ATOM 636 C C . ASP A 1 81 ? 15.937 -1.666 -11.058 1.00 84.25 81 ASP A C 1
ATOM 638 O O . ASP A 1 81 ? 15.609 -2.848 -11.156 1.00 84.25 81 ASP A O 1
ATOM 642 N N . ARG A 1 82 ? 15.028 -0.688 -10.928 1.00 83.94 82 ARG A N 1
ATOM 643 C CA . ARG A 1 82 ? 13.574 -0.935 -10.911 1.00 83.94 82 ARG A CA 1
ATOM 644 C C . ARG A 1 82 ? 13.066 -1.480 -12.247 1.00 83.94 82 ARG A C 1
ATOM 646 O O . ARG A 1 82 ? 12.308 -2.447 -12.254 1.00 83.94 82 ARG A O 1
ATOM 653 N N . ILE A 1 83 ? 13.525 -0.907 -13.364 1.00 85.38 83 ILE A N 1
ATOM 654 C CA . ILE A 1 83 ? 13.185 -1.378 -14.718 1.00 85.38 83 ILE A CA 1
ATOM 655 C C . ILE A 1 83 ? 13.731 -2.789 -14.943 1.00 85.38 83 ILE A C 1
ATOM 657 O O . ILE A 1 83 ? 12.996 -3.669 -15.380 1.00 85.38 83 ILE A O 1
ATOM 661 N N . ASN A 1 84 ? 14.997 -3.033 -14.597 1.00 83.75 84 ASN A N 1
ATOM 662 C CA . ASN A 1 84 ? 15.609 -4.352 -14.750 1.00 83.75 84 ASN A CA 1
ATOM 663 C C . ASN A 1 84 ? 14.906 -5.414 -13.896 1.00 83.75 84 AS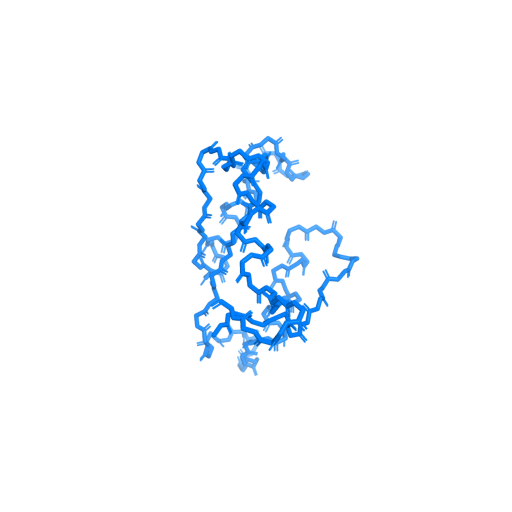N A C 1
ATOM 665 O O . ASN A 1 84 ? 14.654 -6.512 -14.382 1.00 83.75 84 ASN A O 1
ATOM 669 N N . SER A 1 85 ? 14.542 -5.075 -12.656 1.00 83.31 85 SER A N 1
ATOM 670 C CA . SER A 1 85 ? 13.826 -5.984 -11.753 1.00 83.31 85 SER A CA 1
ATOM 671 C C . SER A 1 85 ? 12.444 -6.353 -12.292 1.00 83.31 85 SER A C 1
ATOM 673 O O . SER A 1 85 ? 12.062 -7.517 -12.241 1.00 83.31 85 SER A O 1
ATOM 675 N N . MET A 1 86 ? 11.702 -5.386 -12.845 1.00 82.38 86 MET A N 1
ATOM 676 C CA . MET A 1 86 ? 10.423 -5.656 -13.508 1.00 82.38 86 MET A CA 1
ATOM 677 C C . MET A 1 86 ? 10.620 -6.497 -14.774 1.00 82.38 86 MET A C 1
ATOM 679 O O . MET A 1 86 ? 9.897 -7.465 -14.982 1.00 82.38 86 MET A O 1
ATOM 683 N N . ASN A 1 87 ? 11.613 -6.169 -15.602 1.00 82.12 87 ASN A N 1
ATOM 684 C CA . ASN A 1 87 ? 11.862 -6.886 -16.850 1.00 82.12 87 ASN A CA 1
ATOM 685 C C . ASN A 1 87 ? 12.263 -8.346 -16.624 1.00 82.12 87 ASN A C 1
ATOM 687 O O . ASN A 1 87 ? 11.803 -9.211 -17.361 1.00 82.12 87 ASN A O 1
ATOM 691 N N . ALA A 1 88 ? 13.038 -8.635 -15.576 1.00 80.81 88 ALA A N 1
ATOM 692 C CA . ALA A 1 88 ? 13.395 -9.999 -15.181 1.00 80.81 88 ALA A CA 1
ATOM 693 C C . ALA A 1 88 ? 12.184 -10.848 -14.742 1.00 80.81 88 ALA A C 1
ATOM 695 O O . ALA A 1 88 ? 12.262 -12.072 -14.683 1.00 80.81 88 ALA A O 1
ATOM 696 N N . MET A 1 89 ? 11.050 -10.218 -14.423 1.00 78.12 89 MET A N 1
ATOM 697 C CA . MET A 1 89 ? 9.813 -10.928 -14.094 1.00 78.12 89 MET A CA 1
ATOM 698 C C . MET A 1 89 ? 9.031 -11.354 -15.345 1.00 78.12 89 MET A C 1
ATOM 700 O O . MET A 1 89 ? 8.188 -12.260 -15.265 1.00 78.12 89 MET A O 1
ATOM 704 N N . PHE A 1 90 ? 9.302 -10.730 -16.4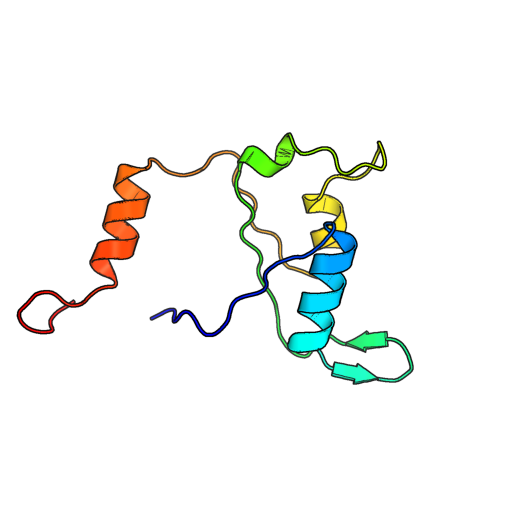97 1.00 76.44 90 PHE A N 1
ATOM 705 C CA . PHE A 1 90 ? 8.728 -11.117 -17.780 1.00 76.44 90 PHE A CA 1
ATOM 706 C C . PHE A 1 90 ? 9.504 -12.274 -18.402 1.00 76.44 90 PHE A C 1
ATOM 708 O O . PHE A 1 90 ? 10.719 -12.377 -18.276 1.00 76.44 90 PHE A O 1
ATOM 715 N N . CYS A 1 91 ? 8.786 -13.148 -19.102 1.00 72.75 91 CYS A N 1
ATOM 716 C CA . CYS A 1 91 ? 9.430 -14.152 -19.935 1.00 72.75 91 CYS A CA 1
ATOM 717 C C . CYS A 1 91 ? 10.123 -13.475 -21.127 1.00 72.75 91 CYS A C 1
ATOM 719 O O . CYS A 1 91 ? 9.575 -12.547 -21.728 1.00 72.75 91 CYS A O 1
ATOM 721 N N . ASN A 1 92 ? 11.296 -13.974 -21.506 1.00 73.25 92 ASN A N 1
ATOM 722 C CA . ASN A 1 92 ? 11.935 -13.633 -22.769 1.00 73.25 92 ASN A CA 1
ATOM 723 C C . ASN A 1 92 ? 11.120 -14.193 -23.960 1.00 73.25 92 ASN A C 1
ATOM 725 O O . ASN A 1 92 ? 10.148 -14.931 -23.785 1.00 73.25 92 ASN A O 1
ATOM 729 N N . ALA A 1 93 ? 11.529 -13.887 -25.195 1.00 70.12 93 ALA A N 1
ATOM 730 C CA . ALA A 1 93 ? 10.833 -14.346 -26.407 1.00 70.12 93 ALA A CA 1
ATOM 731 C C . ALA A 1 93 ? 10.750 -15.884 -26.560 1.00 70.12 93 ALA A C 1
ATOM 733 O O . ALA A 1 93 ? 10.003 -16.373 -27.403 1.00 70.12 93 ALA A O 1
ATOM 734 N N . LYS A 1 94 ? 11.505 -16.646 -25.759 1.00 74.88 94 LYS A N 1
ATOM 735 C CA . LYS A 1 94 ? 11.493 -18.116 -25.709 1.00 74.88 94 LYS A CA 1
ATOM 736 C C . LYS A 1 94 ? 10.652 -18.674 -24.553 1.00 74.88 94 LYS A C 1
ATOM 738 O O . LYS A 1 94 ? 10.604 -19.885 -24.373 1.00 74.88 94 LYS A O 1
ATOM 743 N N . GLY A 1 95 ? 9.988 -17.818 -23.772 1.00 74.12 95 GLY A N 1
ATOM 744 C CA . GLY A 1 95 ? 9.196 -18.226 -22.609 1.00 74.12 95 GLY A CA 1
ATOM 745 C C . GLY A 1 95 ? 10.016 -18.453 -21.333 1.00 74.12 95 GLY A C 1
ATOM 746 O O . GLY A 1 95 ? 9.445 -18.808 -20.303 1.00 74.12 95 GLY A O 1
ATOM 747 N N . GLU A 1 96 ? 11.329 -18.232 -21.371 1.00 72.00 96 GLU A N 1
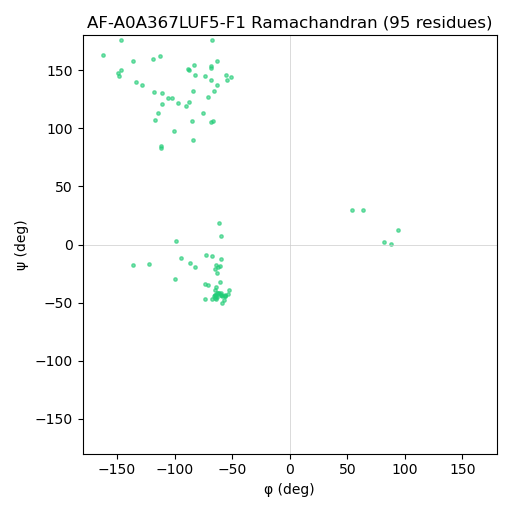ATOM 748 C CA . GLU A 1 96 ? 12.235 -18.452 -20.240 1.00 72.00 96 GLU A CA 1
ATOM 749 C C . GLU A 1 96 ? 12.315 -17.190 -19.371 1.00 72.00 96 GLU A C 1
ATOM 751 O O . GLU A 1 96 ? 12.137 -16.077 -19.871 1.00 72.00 96 GLU A O 1
ATOM 756 N N . ARG A 1 97 ? 12.567 -17.359 -18.072 1.00 64.12 97 ARG A N 1
ATOM 757 C CA . ARG A 1 97 ? 12.782 -16.264 -17.117 1.00 64.12 97 ARG A CA 1
ATOM 758 C C . ARG A 1 97 ? 14.208 -16.310 -16.602 1.00 64.12 97 ARG A C 1
ATOM 760 O O . ARG A 1 97 ? 14.630 -17.430 -16.238 1.00 64.12 97 ARG A O 1
#

Radius of gyration: 16.65 Å; Cα contacts (8 Å, |Δi|>4): 88; chains: 1; bounding box: 36×38×42 Å

Nearest PDB structures (foldseek):
  3k32-assembly3_F  TM=3.840E-01  e=4.357E+00  Methanocaldococcus jannaschii

Mean predicted aligned error: 8.05 Å

Secondary structure (DSSP, 8-state):
------------SHHHHHHHHHHHHSEEETTEEE-SS--EE---GGGGG---SSTT--HHHHHHHTT-EE---SSPPPHHHHHHHHHTTS--TTS--

Sequence (97 aa):
LPHAVDEIVNGYDTPDMIRQIKERFWLYADGEYRPTRQIRIYPDASGDSRKSVRASETDIALLKQAGFVVSAPAANPPVKDRINSMNAMFCNAKGER